Protein AF-A0A257MT26-F1 (afdb_monomer)

Mean predicted aligned error: 3.99 Å

Sequence (167 aa):
QTDGELLVVIFDDPAQTTDNTIILNFGAQNTTGDDFNISPAKPIDLNDPNLALEFSLASSYSYQEGGMQQFSIVDVNGQRMTSWAGGDDDGTGPSSNGELFTVGGLDDSTDNPADPNGQGDKRYDDELYTLLPFVSNGDTNIVVQTLNPSNDDNLLFAGLFLRSVLV

Structure (mmCIF, N/CA/C/O backbone):
data_AF-A0A257MT26-F1
#
_entry.id   AF-A0A257MT26-F1
#
loop_
_atom_site.group_PDB
_atom_site.id
_atom_site.type_symbol
_atom_site.label_atom_id
_atom_site.label_alt_id
_atom_site.label_comp_id
_atom_site.label_asym_id
_atom_site.label_entity_id
_atom_site.label_seq_id
_atom_site.pdbx_PDB_ins_code
_atom_site.Cartn_x
_atom_site.Cartn_y
_atom_site.Cartn_z
_atom_site.occupancy
_atom_site.B_iso_or_equiv
_atom_site.auth_seq_id
_atom_site.auth_comp_id
_atom_site.auth_asym_id
_atom_site.auth_atom_id
_atom_site.pdbx_PDB_model_num
ATOM 1 N N . GLN A 1 1 ? 26.808 -1.520 -4.300 1.00 59.91 1 GLN A N 1
ATOM 2 C CA . GLN A 1 1 ? 26.063 -0.274 -4.547 1.00 59.91 1 GLN A CA 1
ATOM 3 C C . GLN A 1 1 ? 24.729 -0.461 -3.853 1.00 59.91 1 GLN A C 1
ATOM 5 O O . GLN A 1 1 ? 24.266 -1.594 -3.839 1.00 59.91 1 GLN A O 1
ATOM 10 N N . THR A 1 2 ? 24.223 0.563 -3.178 1.00 68.56 2 THR A N 1
ATOM 11 C CA . THR A 1 2 ? 22.903 0.539 -2.534 1.00 68.56 2 THR A CA 1
ATOM 12 C C . THR A 1 2 ? 21.939 1.244 -3.481 1.00 68.56 2 THR A C 1
ATOM 14 O O . THR A 1 2 ? 22.332 2.277 -4.023 1.00 68.56 2 THR A O 1
ATOM 17 N N . ASP A 1 3 ? 20.747 0.687 -3.695 1.00 74.12 3 ASP A N 1
ATOM 18 C CA . ASP A 1 3 ? 19.755 1.245 -4.628 1.00 74.12 3 ASP A CA 1
ATOM 19 C C . ASP A 1 3 ? 18.957 2.406 -4.009 1.00 74.12 3 ASP A C 1
ATOM 21 O O . ASP A 1 3 ? 18.553 3.309 -4.727 1.00 74.12 3 ASP A O 1
ATOM 25 N N . GLY A 1 4 ? 18.804 2.420 -2.678 1.00 81.12 4 GLY A N 1
ATOM 26 C CA . GLY A 1 4 ? 18.122 3.471 -1.918 1.00 81.12 4 GLY A CA 1
ATOM 27 C C . GLY A 1 4 ? 18.141 3.206 -0.405 1.00 81.12 4 GLY A C 1
ATOM 28 O O . GLY A 1 4 ? 18.625 2.164 0.046 1.00 81.12 4 GLY A O 1
ATOM 29 N N . GLU A 1 5 ? 17.632 4.154 0.384 1.00 87.19 5 GLU A N 1
ATOM 30 C CA . GLU A 1 5 ? 17.414 4.011 1.831 1.00 87.19 5 GLU A CA 1
ATOM 31 C C . GLU A 1 5 ? 15.987 4.446 2.180 1.00 87.19 5 GLU A C 1
ATOM 33 O O . GLU A 1 5 ? 15.561 5.536 1.810 1.00 87.19 5 GLU A O 1
ATOM 38 N N . LEU A 1 6 ? 15.277 3.601 2.931 1.00 90.12 6 LEU A N 1
ATOM 39 C CA . LEU A 1 6 ? 13.960 3.897 3.488 1.00 90.12 6 LEU A CA 1
ATOM 40 C C . LEU A 1 6 ? 14.094 4.294 4.962 1.00 90.12 6 LEU A C 1
ATOM 42 O O . LEU A 1 6 ? 14.597 3.511 5.771 1.00 90.12 6 LEU A O 1
ATOM 46 N N . LEU A 1 7 ? 13.573 5.468 5.327 1.00 93.06 7 LEU A N 1
ATOM 47 C CA . LEU A 1 7 ? 13.431 5.902 6.716 1.00 93.06 7 LEU A CA 1
ATOM 48 C C . LEU A 1 7 ? 11.953 5.930 7.115 1.00 93.06 7 LEU A C 1
ATOM 50 O O . LEU A 1 7 ? 11.206 6.799 6.680 1.00 93.06 7 LEU A O 1
ATOM 54 N N . VAL A 1 8 ? 11.558 5.032 8.017 1.00 94.31 8 VAL A N 1
ATOM 55 C CA . VAL A 1 8 ? 10.223 5.055 8.630 1.00 94.31 8 VAL A CA 1
ATOM 56 C C . VAL A 1 8 ? 10.300 5.731 9.994 1.00 94.31 8 VAL A C 1
ATOM 58 O O . VAL A 1 8 ? 11.082 5.320 10.855 1.00 94.31 8 VAL A O 1
ATOM 61 N N . VAL A 1 9 ? 9.474 6.756 10.212 1.00 93.62 9 VAL A N 1
ATOM 62 C CA . VAL A 1 9 ? 9.414 7.500 11.478 1.00 93.62 9 VAL A CA 1
ATOM 63 C C . VAL A 1 9 ? 8.024 7.373 12.082 1.00 93.62 9 VAL A C 1
ATOM 65 O O . VAL A 1 9 ? 7.033 7.753 11.471 1.00 93.62 9 VAL A O 1
ATOM 68 N N . ILE A 1 10 ? 7.963 6.872 13.314 1.00 93.06 10 ILE A N 1
ATOM 69 C CA . ILE A 1 10 ? 6.735 6.827 14.107 1.00 93.06 10 ILE A CA 1
ATOM 70 C C . ILE A 1 10 ? 6.794 7.973 15.113 1.00 93.06 10 ILE A C 1
ATOM 72 O O . ILE A 1 10 ? 7.656 7.981 15.996 1.00 93.06 10 ILE A O 1
ATOM 76 N N . PHE A 1 11 ? 5.896 8.943 14.968 1.00 90.00 11 PHE A N 1
ATOM 77 C CA . PHE A 1 11 ? 5.785 10.060 15.900 1.00 90.00 11 PHE A CA 1
ATOM 78 C C . PHE A 1 11 ? 4.855 9.711 17.062 1.00 90.00 11 PHE A C 1
ATOM 80 O O . PHE A 1 11 ? 3.811 9.093 16.872 1.00 90.00 11 PHE A O 1
ATOM 87 N N . ASP A 1 12 ? 5.235 10.144 18.263 1.00 90.56 12 ASP A N 1
ATOM 88 C CA . ASP A 1 12 ? 4.337 10.164 19.414 1.00 90.56 12 ASP A CA 1
ATOM 89 C C . ASP A 1 12 ? 3.391 11.364 19.280 1.00 90.56 12 ASP A C 1
ATOM 91 O O . ASP A 1 12 ? 3.847 12.512 19.253 1.00 90.56 12 ASP A O 1
ATOM 95 N N . ASP A 1 13 ? 2.087 11.104 19.170 1.00 89.94 13 ASP A N 1
ATOM 96 C CA . ASP A 1 13 ? 1.055 12.138 19.223 1.00 89.94 13 ASP A CA 1
ATOM 97 C C . ASP A 1 13 ? 0.429 12.166 20.629 1.00 89.94 13 ASP A C 1
ATOM 99 O O . ASP A 1 13 ? -0.432 11.339 20.945 1.00 89.94 13 ASP A O 1
ATOM 103 N N . PRO A 1 14 ? 0.798 13.135 21.489 1.00 92.44 14 PRO A N 1
ATOM 104 C CA . PRO A 1 14 ? 0.255 13.223 22.842 1.00 92.44 14 PRO A CA 1
ATOM 105 C C . PRO A 1 14 ? -1.245 13.558 22.872 1.00 92.44 14 PRO A C 1
ATOM 107 O O . PRO A 1 14 ? -1.860 13.480 23.938 1.00 92.44 14 PRO A O 1
ATOM 110 N N . ALA A 1 15 ? -1.837 13.968 21.744 1.00 92.31 15 ALA A N 1
ATOM 111 C CA . ALA A 1 15 ? -3.268 14.210 21.604 1.00 92.31 15 ALA A CA 1
ATOM 112 C C . ALA A 1 15 ? -4.045 12.981 21.099 1.00 92.31 15 ALA A C 1
ATOM 114 O O . ALA A 1 15 ? -5.270 13.062 20.970 1.00 92.31 15 ALA A O 1
ATOM 115 N N . GLN A 1 16 ? -3.379 11.851 20.841 1.00 89.62 16 GLN A N 1
ATOM 116 C CA . GLN A 1 16 ? -4.029 10.612 20.426 1.00 89.62 16 GLN A CA 1
ATOM 117 C C . GLN A 1 16 ? -5.076 10.171 21.464 1.00 89.62 16 GLN A C 1
ATOM 119 O O . GLN A 1 16 ? -4.801 10.063 22.659 1.00 89.62 16 GLN A O 1
ATOM 124 N N . THR A 1 17 ? -6.300 9.902 21.003 1.00 89.19 17 THR A N 1
ATOM 125 C CA . THR A 1 17 ? -7.432 9.492 21.862 1.00 89.19 17 THR A CA 1
ATOM 126 C C . THR A 1 17 ? -7.952 8.084 21.570 1.00 89.19 17 THR A C 1
ATOM 128 O O . THR A 1 17 ? -8.803 7.583 22.304 1.00 89.19 17 THR A O 1
ATOM 131 N N . THR A 1 18 ? -7.431 7.440 20.526 1.00 89.06 18 THR A N 1
ATOM 132 C CA . THR A 1 18 ? -7.780 6.085 20.085 1.00 89.06 18 THR A CA 1
ATOM 133 C C . THR A 1 18 ? -6.536 5.212 20.035 1.00 89.06 18 THR A C 1
ATOM 135 O O . THR A 1 18 ? -5.427 5.716 19.868 1.00 89.06 18 THR A O 1
ATOM 138 N N . ASP A 1 19 ? -6.708 3.898 20.153 1.00 88.31 19 ASP A N 1
ATOM 139 C CA . ASP A 1 19 ? -5.601 2.973 19.931 1.00 88.31 19 ASP A CA 1
ATOM 140 C C . ASP A 1 19 ? -5.303 2.872 18.429 1.00 88.31 19 ASP A C 1
ATOM 142 O O . ASP A 1 19 ? -6.212 2.677 17.616 1.00 88.31 19 ASP A O 1
ATOM 146 N N . ASN A 1 20 ? -4.022 2.996 18.085 1.00 92.62 20 ASN A N 1
ATOM 147 C CA . ASN A 1 20 ? -3.510 2.888 16.724 1.00 92.62 20 ASN A CA 1
ATOM 148 C C . ASN A 1 20 ? -2.463 1.771 16.676 1.00 92.62 20 ASN A C 1
ATOM 150 O O . ASN A 1 20 ? -1.682 1.613 17.617 1.00 92.62 20 ASN A O 1
ATOM 154 N N . THR A 1 21 ? -2.422 1.027 15.578 1.00 94.62 21 THR A N 1
ATOM 155 C CA . THR A 1 21 ? -1.439 -0.032 15.332 1.00 94.62 21 THR A CA 1
ATOM 156 C C . THR A 1 21 ? -0.581 0.341 14.134 1.00 94.62 21 THR A C 1
ATOM 158 O O . THR A 1 21 ? -1.100 0.789 13.114 1.00 94.62 21 THR A O 1
ATOM 161 N N . ILE A 1 22 ? 0.729 0.123 14.251 1.00 95.31 22 ILE A N 1
ATOM 162 C CA . ILE A 1 22 ? 1.675 0.270 13.145 1.00 95.31 22 ILE A CA 1
ATOM 163 C C . ILE A 1 22 ? 2.356 -1.073 12.914 1.00 95.31 22 ILE A C 1
ATOM 165 O O . ILE A 1 22 ? 2.884 -1.669 13.855 1.00 95.31 22 ILE A O 1
ATOM 169 N N . ILE A 1 23 ? 2.341 -1.546 11.671 1.00 95.06 23 ILE A N 1
ATOM 170 C CA . ILE A 1 23 ? 2.991 -2.795 11.261 1.00 95.06 23 ILE A CA 1
ATOM 171 C C . ILE A 1 23 ? 4.046 -2.450 10.219 1.00 95.06 23 ILE A C 1
ATOM 173 O O . ILE A 1 23 ? 3.752 -1.754 9.253 1.00 95.06 23 ILE A O 1
ATOM 177 N N . LEU A 1 24 ? 5.266 -2.944 10.424 1.00 95.31 24 LEU A N 1
ATOM 178 C CA . LEU A 1 24 ? 6.395 -2.744 9.521 1.00 95.31 24 LEU A CA 1
ATOM 179 C C . LEU A 1 24 ? 6.879 -4.109 9.038 1.00 95.31 24 LEU A C 1
ATOM 181 O O . LEU A 1 24 ? 7.503 -4.852 9.799 1.00 95.31 24 LEU A O 1
ATOM 185 N N . ASN A 1 25 ? 6.596 -4.430 7.780 1.00 92.69 25 ASN A N 1
ATOM 186 C CA . ASN A 1 25 ? 7.076 -5.637 7.122 1.00 92.69 25 ASN A CA 1
ATOM 187 C C . ASN A 1 25 ? 8.207 -5.260 6.168 1.00 92.69 25 ASN A C 1
ATOM 189 O O . ASN A 1 25 ? 8.054 -4.363 5.347 1.00 92.69 25 ASN A O 1
ATOM 193 N N . PHE A 1 26 ? 9.344 -5.940 6.270 1.00 90.62 26 PHE A N 1
ATOM 194 C CA . PHE A 1 26 ? 10.510 -5.692 5.426 1.00 90.62 26 PHE A CA 1
ATOM 195 C C . PHE A 1 26 ? 11.107 -7.012 4.945 1.00 90.62 26 PHE A C 1
ATOM 197 O O . PHE A 1 26 ? 11.098 -8.016 5.663 1.00 90.62 26 PHE A O 1
ATOM 204 N N . GLY A 1 27 ? 11.654 -6.995 3.737 1.00 85.25 27 GLY A N 1
ATOM 205 C CA . GLY A 1 27 ? 12.158 -8.178 3.050 1.00 85.25 27 GLY A CA 1
ATOM 206 C C . GLY A 1 27 ? 11.734 -8.164 1.588 1.00 85.25 27 GLY A C 1
ATOM 207 O O . GLY A 1 27 ? 10.758 -7.516 1.236 1.00 85.25 27 GLY A O 1
ATOM 208 N N . ALA A 1 28 ? 12.487 -8.861 0.741 1.00 80.88 28 ALA A N 1
ATOM 209 C CA . ALA A 1 28 ? 12.175 -8.937 -0.680 1.00 80.88 28 ALA A CA 1
ATOM 210 C C . ALA A 1 28 ? 10.976 -9.858 -0.921 1.00 80.88 28 ALA A C 1
ATOM 212 O O . ALA A 1 28 ? 10.950 -10.983 -0.408 1.00 80.88 28 ALA A O 1
ATOM 213 N N . GLN A 1 29 ? 10.038 -9.388 -1.735 1.00 84.19 29 GLN A N 1
ATOM 214 C CA . GLN A 1 29 ? 8.942 -10.192 -2.249 1.00 84.19 29 GLN A CA 1
ATOM 215 C C . GLN A 1 29 ? 9.470 -11.367 -3.088 1.00 84.19 29 GLN A C 1
ATOM 217 O O . GLN A 1 29 ? 10.451 -11.259 -3.831 1.00 84.19 29 GLN A O 1
ATOM 222 N N . ASN A 1 30 ? 8.791 -12.503 -3.024 1.00 89.12 30 ASN A N 1
ATOM 223 C CA . ASN A 1 30 ? 8.920 -13.565 -4.003 1.00 89.12 30 ASN A CA 1
ATOM 224 C C . ASN A 1 30 ? 8.275 -13.131 -5.329 1.00 89.12 30 ASN A C 1
ATOM 226 O O . ASN A 1 30 ? 7.115 -12.731 -5.363 1.00 89.12 30 ASN A O 1
ATOM 230 N N . THR A 1 31 ? 8.980 -13.265 -6.456 1.00 86.56 31 THR A N 1
ATOM 231 C CA . THR A 1 31 ? 8.445 -12.808 -7.751 1.00 86.56 31 THR A CA 1
ATOM 232 C C . THR A 1 31 ? 7.176 -13.552 -8.172 1.00 86.56 31 THR A C 1
ATOM 234 O O . THR A 1 31 ? 6.331 -12.999 -8.872 1.00 86.56 31 THR A O 1
ATOM 237 N N . THR A 1 32 ? 6.986 -14.789 -7.697 1.00 91.38 32 THR A N 1
ATOM 238 C CA . THR A 1 32 ? 5.743 -15.551 -7.914 1.00 91.38 32 THR A CA 1
ATOM 239 C C . THR A 1 32 ? 4.580 -15.104 -7.027 1.00 91.38 32 THR A C 1
ATOM 241 O O . THR A 1 32 ? 3.504 -15.693 -7.113 1.00 91.38 32 THR A O 1
ATOM 244 N N . GLY A 1 33 ? 4.804 -14.098 -6.187 1.00 89.88 33 GLY A N 1
ATOM 245 C CA . GLY A 1 33 ? 3.851 -13.522 -5.259 1.00 89.88 33 GLY A CA 1
ATOM 246 C C . GLY A 1 33 ? 4.022 -13.979 -3.817 1.00 89.88 33 GLY A C 1
ATOM 247 O O . GLY A 1 33 ? 4.598 -15.039 -3.550 1.00 89.88 33 GLY A O 1
ATOM 248 N N . ASP A 1 34 ? 3.488 -13.161 -2.914 1.00 92.62 34 ASP A N 1
ATOM 249 C CA . ASP A 1 34 ? 3.411 -13.404 -1.477 1.00 92.62 34 ASP A CA 1
ATOM 250 C C . ASP A 1 34 ? 2.035 -13.016 -0.944 1.00 92.62 34 ASP A C 1
ATOM 252 O O . ASP A 1 34 ? 1.395 -12.082 -1.434 1.00 92.62 34 ASP A O 1
ATOM 256 N N . ASP A 1 35 ? 1.643 -13.693 0.132 1.00 92.19 35 ASP A N 1
ATOM 257 C CA . ASP A 1 35 ? 0.441 -13.379 0.887 1.00 92.19 35 ASP A CA 1
ATOM 258 C C . ASP A 1 35 ? 0.837 -12.895 2.277 1.00 92.19 35 ASP A C 1
ATOM 260 O O . ASP A 1 35 ? 1.634 -13.536 2.973 1.00 92.19 35 ASP A O 1
ATOM 264 N N . PHE A 1 36 ? 0.200 -11.829 2.746 1.00 91.31 36 PHE A N 1
ATOM 265 C CA . PHE A 1 36 ? 0.184 -11.521 4.169 1.00 91.31 36 PHE A CA 1
ATOM 266 C C . PHE A 1 36 ? -1.229 -11.199 4.644 1.00 91.31 36 PHE A C 1
ATOM 268 O O . PHE A 1 36 ? -2.097 -10.753 3.895 1.00 91.31 36 PHE A O 1
ATOM 275 N N . ASN A 1 37 ? -1.470 -11.494 5.918 1.00 94.06 37 ASN A N 1
ATOM 276 C CA . ASN A 1 37 ? -2.778 -11.368 6.541 1.00 94.06 37 ASN A CA 1
ATOM 277 C C . ASN A 1 37 ? -2.710 -10.336 7.660 1.00 94.06 37 ASN A C 1
ATOM 279 O O . ASN A 1 37 ? -1.795 -10.370 8.485 1.00 94.06 37 ASN A O 1
ATOM 283 N N . ILE A 1 38 ? -3.709 -9.465 7.715 1.00 95.06 38 ILE A N 1
ATOM 284 C CA . ILE A 1 38 ? -3.958 -8.569 8.841 1.00 95.06 38 ILE A CA 1
ATOM 285 C C . ILE A 1 38 ? -5.183 -9.126 9.553 1.00 95.06 38 ILE A C 1
ATOM 287 O O . ILE A 1 38 ? -6.239 -9.290 8.944 1.00 95.06 38 ILE A O 1
ATOM 291 N N . SER A 1 39 ? -5.055 -9.433 10.838 1.00 95.06 39 SER A N 1
ATOM 292 C CA . SER A 1 39 ? -6.116 -10.078 11.614 1.00 95.06 39 SER A CA 1
ATOM 293 C C . SER A 1 39 ? -6.521 -9.191 12.791 1.00 95.06 39 SER A C 1
ATOM 295 O O . SER A 1 39 ? -5.987 -9.360 13.883 1.00 95.06 39 SER A O 1
ATOM 297 N N . PRO A 1 40 ? -7.444 -8.234 12.582 1.00 93.75 40 PRO A N 1
ATOM 298 C CA . PRO A 1 40 ? -7.929 -7.358 13.639 1.00 93.75 40 PRO A CA 1
ATOM 299 C C . PRO A 1 40 ? -8.418 -8.125 14.876 1.00 93.75 40 PRO A C 1
ATOM 301 O O . PRO A 1 40 ? -9.200 -9.073 14.777 1.00 93.75 40 PRO A O 1
ATOM 304 N N . ALA A 1 41 ? -8.038 -7.665 16.068 1.00 93.94 41 ALA A N 1
ATOM 305 C CA . ALA A 1 41 ? -8.474 -8.224 17.350 1.00 93.94 41 ALA A CA 1
ATOM 306 C C . ALA A 1 41 ? -9.989 -8.070 17.592 1.00 93.94 41 ALA A C 1
ATOM 308 O O . ALA A 1 41 ? -10.569 -8.746 18.447 1.00 93.94 41 ALA A O 1
ATOM 309 N N . LYS A 1 42 ? -10.637 -7.162 16.854 1.00 93.56 42 LYS A N 1
ATOM 310 C CA . LYS A 1 42 ? -12.089 -6.973 16.793 1.00 93.56 42 LYS A CA 1
ATOM 311 C C . LYS A 1 42 ? -12.512 -6.844 15.328 1.00 93.56 42 LYS A C 1
ATOM 313 O O . LYS A 1 42 ? -11.728 -6.316 14.546 1.00 93.56 42 LYS A O 1
ATOM 318 N N . PRO A 1 43 ? -13.736 -7.262 14.963 1.00 96.62 43 PRO A N 1
ATOM 319 C CA . PRO A 1 43 ? -14.233 -7.078 13.604 1.00 96.62 43 PRO A CA 1
ATOM 320 C C . PRO A 1 43 ? -14.200 -5.607 13.165 1.00 96.62 43 PRO A C 1
ATOM 322 O O . PRO A 1 43 ? -14.461 -4.726 13.987 1.00 96.62 43 PRO A O 1
ATOM 325 N N . ILE A 1 44 ? -13.921 -5.354 11.883 1.00 97.31 44 ILE A N 1
ATOM 326 C CA . ILE A 1 44 ? -13.905 -4.003 11.301 1.00 97.31 44 ILE A CA 1
ATOM 327 C C . ILE A 1 44 ? -15.280 -3.331 11.455 1.00 97.31 44 ILE A C 1
ATOM 329 O O . ILE A 1 44 ? -16.308 -3.937 11.144 1.00 97.31 44 ILE A O 1
ATOM 333 N N . ASP A 1 45 ? -15.291 -2.070 11.900 1.00 96.44 45 ASP A N 1
ATOM 334 C CA . ASP A 1 45 ? -16.478 -1.208 11.960 1.00 96.44 45 ASP A CA 1
ATOM 335 C C . ASP A 1 45 ? -16.278 0.032 11.078 1.00 96.44 45 ASP A C 1
ATOM 337 O O . ASP A 1 45 ? -15.713 1.037 11.500 1.00 96.44 45 ASP A O 1
ATOM 341 N N . LEU A 1 46 ? -16.774 -0.034 9.843 1.00 96.88 46 LEU A N 1
ATOM 342 C CA . LEU A 1 46 ? -16.777 1.065 8.873 1.00 96.88 46 LEU A CA 1
ATOM 343 C C . LEU A 1 46 ? -17.653 2.254 9.307 1.00 96.88 46 LEU A C 1
ATOM 345 O O . LEU A 1 46 ? -17.652 3.280 8.631 1.00 96.88 46 LEU A O 1
ATOM 349 N N . ASN A 1 47 ? -18.434 2.130 10.389 1.00 96.94 47 ASN A N 1
ATOM 350 C CA . ASN A 1 47 ? -19.190 3.252 10.946 1.00 96.94 47 ASN A CA 1
ATOM 351 C C . ASN A 1 47 ? -18.397 4.037 11.998 1.00 96.94 47 ASN A C 1
ATOM 353 O O . ASN A 1 47 ? -18.883 5.088 12.424 1.00 96.94 47 ASN A O 1
ATOM 357 N N . ASP A 1 48 ? -17.220 3.563 12.431 1.00 95.44 48 ASP A N 1
ATOM 358 C CA . ASP A 1 48 ? -16.337 4.360 13.282 1.00 95.44 48 ASP A CA 1
ATOM 359 C C . ASP A 1 48 ? -15.763 5.520 12.450 1.00 95.44 48 ASP A C 1
ATOM 361 O O . ASP A 1 48 ? -14.981 5.282 11.525 1.00 95.44 48 ASP A O 1
ATOM 365 N N . PRO A 1 49 ? -16.104 6.786 12.762 1.00 93.88 49 PRO A N 1
ATOM 366 C CA . PRO A 1 49 ? -15.597 7.937 12.017 1.00 93.88 49 PRO A CA 1
ATOM 367 C C . PRO A 1 49 ? -14.076 8.119 12.134 1.00 93.88 49 PRO A C 1
ATOM 369 O O . PRO A 1 49 ? -13.515 8.933 11.404 1.00 93.88 49 PRO A O 1
ATOM 372 N N . ASN A 1 50 ? -13.413 7.409 13.050 1.00 93.62 50 ASN A N 1
ATOM 373 C CA . ASN A 1 50 ? -11.965 7.451 13.222 1.00 93.62 50 ASN A CA 1
ATOM 374 C C . ASN A 1 50 ? -11.239 6.321 12.485 1.00 93.62 50 ASN A C 1
ATOM 376 O O . ASN A 1 50 ? -10.012 6.337 12.459 1.00 93.62 50 ASN A O 1
ATOM 380 N N . LEU A 1 51 ? -11.938 5.350 11.891 1.00 96.00 51 LEU A N 1
ATOM 381 C CA . LEU A 1 51 ? -11.282 4.228 11.224 1.00 96.00 51 LEU A CA 1
ATOM 382 C C . LEU A 1 51 ? -10.338 4.717 10.112 1.00 96.00 51 LEU A C 1
ATOM 384 O O . LEU A 1 51 ? -10.725 5.510 9.254 1.00 96.00 51 LEU A O 1
ATOM 388 N N . ALA A 1 52 ? -9.103 4.217 10.113 1.00 95.94 52 ALA A N 1
ATOM 389 C CA . ALA A 1 52 ? -8.189 4.320 8.979 1.00 95.94 52 ALA A CA 1
ATOM 390 C C . ALA A 1 52 ? -7.441 3.001 8.805 1.00 95.94 52 ALA A C 1
ATOM 392 O O . ALA A 1 52 ? -7.050 2.381 9.795 1.00 95.94 52 ALA A O 1
ATOM 393 N N . LEU A 1 53 ? -7.265 2.588 7.552 1.00 97.50 53 LEU A N 1
ATOM 394 C CA . LEU A 1 53 ? -6.503 1.409 7.153 1.00 97.50 53 LEU A CA 1
ATOM 395 C C . LEU A 1 53 ? -5.555 1.841 6.033 1.00 97.50 53 LEU A C 1
ATOM 397 O O . LEU A 1 53 ? -5.866 1.665 4.858 1.00 97.50 53 LEU A O 1
ATOM 401 N N . GLU A 1 54 ? -4.464 2.500 6.394 1.00 97.44 54 GLU A N 1
ATOM 402 C CA . GLU A 1 54 ? -3.483 3.018 5.440 1.00 97.44 54 GLU A CA 1
ATOM 403 C C . GLU A 1 54 ? -2.412 1.960 5.180 1.00 97.44 54 GLU A C 1
ATOM 405 O O . GLU A 1 54 ? -1.985 1.248 6.100 1.00 97.44 54 GLU A O 1
ATOM 410 N N . PHE A 1 55 ? -2.004 1.841 3.922 1.00 97.62 55 PHE A N 1
ATOM 411 C CA . PHE A 1 55 ? -1.075 0.829 3.448 1.00 97.62 55 PHE A CA 1
ATOM 412 C C . PHE A 1 55 ? -0.029 1.476 2.547 1.00 97.62 55 PHE A C 1
ATOM 414 O O . PHE A 1 55 ? -0.376 2.036 1.523 1.00 97.62 55 PHE A O 1
ATOM 421 N N . SER A 1 56 ? 1.235 1.404 2.940 1.00 97.19 56 SER A N 1
ATOM 422 C CA . SER A 1 56 ? 2.381 1.952 2.215 1.00 97.19 56 SER A CA 1
ATOM 423 C C . SER A 1 56 ? 3.207 0.805 1.651 1.00 97.19 56 SER A C 1
ATOM 425 O O . SER A 1 56 ? 3.430 -0.196 2.341 1.00 97.19 56 SER A O 1
ATOM 427 N N . LEU A 1 57 ? 3.681 0.952 0.420 1.00 95.81 57 LEU A N 1
ATOM 428 C CA . LEU A 1 57 ? 4.664 0.070 -0.192 1.00 95.81 57 LEU A CA 1
ATOM 429 C C . LEU A 1 57 ? 5.965 0.820 -0.444 1.00 95.81 57 LEU A C 1
ATOM 431 O O . LEU A 1 57 ? 5.973 2.018 -0.687 1.00 95.81 57 LEU A O 1
ATOM 435 N N . ALA A 1 58 ? 7.077 0.093 -0.411 1.00 94.50 58 ALA A N 1
ATOM 436 C CA . ALA A 1 58 ? 8.292 0.554 -1.064 1.00 94.50 58 ALA A CA 1
ATOM 437 C C . ALA A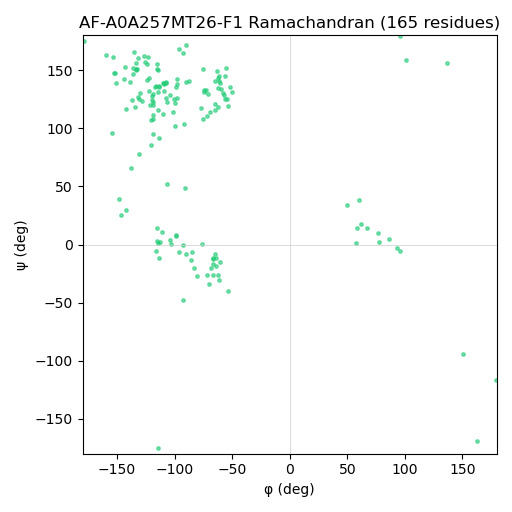 1 58 ? 8.767 -0.492 -2.054 1.00 94.50 58 ALA A C 1
ATOM 439 O O . ALA A 1 58 ? 8.742 -1.699 -1.761 1.00 94.50 58 ALA A O 1
ATOM 440 N N . SER A 1 59 ? 9.266 -0.019 -3.187 1.00 93.06 59 SER A N 1
ATOM 441 C CA . SER A 1 59 ? 9.787 -0.873 -4.237 1.00 93.06 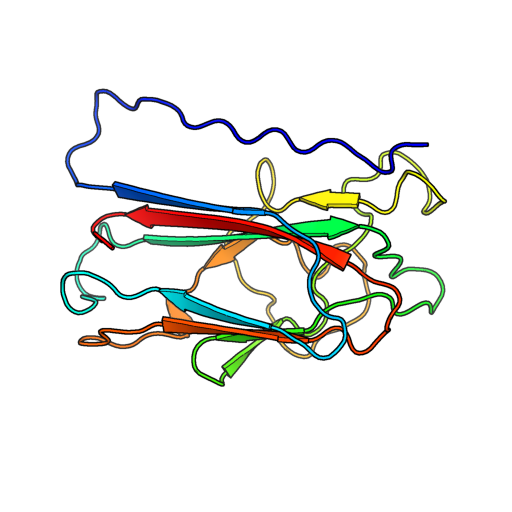59 SER A CA 1
ATOM 442 C C . SER A 1 59 ? 11.130 -0.384 -4.759 1.00 93.06 59 SER A C 1
ATOM 444 O O . SER A 1 59 ? 11.513 0.778 -4.623 1.00 93.06 59 SER A O 1
ATOM 446 N N . SER A 1 60 ? 11.885 -1.315 -5.329 1.00 91.06 60 SER A N 1
ATOM 447 C CA . SER A 1 60 ? 13.115 -1.030 -6.053 1.00 91.06 60 SER A CA 1
ATOM 448 C C . SER A 1 60 ? 13.115 -1.764 -7.389 1.00 91.06 60 SER A C 1
ATOM 450 O O . SER A 1 60 ? 12.440 -2.777 -7.528 1.00 91.06 60 SER A O 1
ATOM 452 N N . TYR A 1 61 ? 13.949 -1.330 -8.337 1.00 89.62 61 TYR A N 1
ATOM 453 C CA . TYR A 1 61 ? 13.948 -1.861 -9.710 1.00 89.62 61 TYR A CA 1
ATOM 454 C C . TYR A 1 61 ? 12.597 -1.648 -10.410 1.00 89.62 61 TYR A C 1
ATOM 456 O O . TYR A 1 61 ? 12.153 -2.511 -11.142 1.00 89.62 61 TYR A O 1
ATOM 464 N N . SER A 1 62 ? 11.927 -0.516 -10.199 1.00 90.06 62 SER A N 1
ATOM 465 C CA . SER A 1 62 ? 10.563 -0.296 -10.707 1.00 90.06 62 SER A CA 1
ATOM 466 C C . SER A 1 62 ? 10.528 0.676 -11.893 1.00 90.06 62 SER A C 1
ATOM 468 O O . SER A 1 62 ? 9.824 1.681 -11.895 1.00 90.06 62 SER A O 1
ATOM 470 N N . TYR A 1 63 ? 11.336 0.423 -12.926 1.00 91.94 63 TYR A N 1
ATOM 471 C CA . TYR A 1 63 ? 11.366 1.269 -14.120 1.00 91.94 63 TYR A CA 1
ATOM 472 C C . TYR A 1 63 ? 10.110 1.113 -14.995 1.00 91.94 63 TYR A C 1
ATOM 474 O O . TYR A 1 63 ? 9.925 0.101 -15.684 1.00 91.94 63 TYR A O 1
ATOM 482 N N . GLN A 1 64 ? 9.289 2.163 -15.034 1.00 91.00 64 GLN A N 1
ATOM 483 C CA . GLN A 1 64 ? 8.005 2.175 -15.750 1.00 91.00 64 GLN A CA 1
ATOM 484 C C . GLN A 1 64 ? 7.945 3.155 -16.937 1.00 91.00 64 GLN A C 1
ATOM 486 O O . GLN A 1 64 ? 6.926 3.246 -17.622 1.00 91.00 64 GLN A O 1
ATOM 491 N N . GLU A 1 65 ? 9.029 3.875 -17.249 1.00 85.00 65 GLU A N 1
ATOM 492 C CA . GLU A 1 65 ? 9.062 4.746 -18.432 1.00 85.00 65 GLU A CA 1
ATOM 493 C C . GLU A 1 65 ? 9.569 4.029 -19.700 1.00 85.00 65 GLU A C 1
ATOM 495 O O . GLU A 1 65 ? 10.070 2.904 -19.695 1.00 85.00 65 GLU A O 1
ATOM 500 N N . GLY A 1 66 ? 9.457 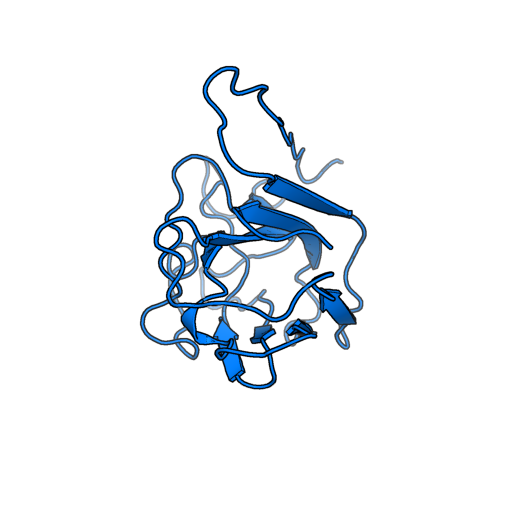4.704 -20.851 1.00 78.69 66 GLY A N 1
ATOM 501 C CA . GLY A 1 66 ? 10.113 4.269 -22.091 1.00 78.69 66 GLY A CA 1
ATOM 502 C C . GLY A 1 66 ? 9.585 2.959 -22.691 1.00 78.69 66 GLY A C 1
ATOM 503 O O . GLY A 1 66 ? 10.222 2.404 -23.587 1.00 78.69 66 GLY A O 1
ATOM 504 N N . GLY A 1 67 ? 8.425 2.475 -22.233 1.00 76.38 67 GLY A N 1
ATOM 505 C CA . GLY A 1 67 ? 7.835 1.198 -22.646 1.00 76.38 67 GLY A CA 1
ATOM 506 C C . GLY A 1 67 ? 8.327 -0.012 -21.846 1.00 76.38 67 GLY A C 1
ATOM 507 O O . GLY A 1 67 ? 7.946 -1.137 -22.178 1.00 76.38 67 GLY A O 1
ATOM 508 N N . MET A 1 68 ? 9.151 0.209 -20.817 1.00 82.50 68 MET A N 1
ATOM 509 C CA . MET A 1 68 ? 9.481 -0.800 -19.812 1.00 82.50 68 MET A CA 1
ATOM 510 C C . MET A 1 68 ? 8.304 -0.967 -18.851 1.00 82.50 68 MET A C 1
ATOM 512 O O . MET A 1 68 ? 7.494 -0.060 -18.681 1.00 82.50 68 MET A O 1
ATOM 516 N N . GLN A 1 69 ? 8.163 -2.168 -18.299 1.00 87.69 69 GLN A N 1
ATOM 517 C CA . GLN A 1 69 ? 7.032 -2.529 -17.447 1.00 87.69 69 GLN A CA 1
ATOM 518 C C . GLN A 1 69 ? 7.556 -3.334 -16.257 1.00 87.69 69 GLN A C 1
ATOM 520 O O . GLN A 1 69 ? 7.310 -4.537 -16.161 1.00 87.69 69 GLN A O 1
ATOM 525 N N . GLN A 1 70 ? 8.341 -2.681 -15.401 1.00 93.00 70 GLN A N 1
ATOM 526 C CA . GLN A 1 70 ? 8.745 -3.220 -14.104 1.00 93.00 70 GLN A CA 1
ATOM 527 C C . GLN A 1 70 ? 7.735 -2.747 -13.059 1.00 93.00 70 GLN A C 1
ATOM 529 O O . GLN A 1 70 ? 7.694 -1.571 -12.712 1.00 93.00 70 GLN A O 1
ATOM 534 N N . PHE A 1 71 ? 6.853 -3.651 -12.646 1.00 94.00 71 PHE A N 1
ATOM 535 C CA . PHE A 1 71 ? 5.745 -3.339 -11.752 1.00 94.00 71 PHE A CA 1
ATOM 536 C C . PHE A 1 71 ? 5.320 -4.571 -10.964 1.00 94.00 71 PHE A C 1
ATOM 538 O O . PHE A 1 71 ? 5.525 -5.719 -11.396 1.00 94.00 71 PHE A O 1
ATOM 545 N N . SER A 1 72 ? 4.616 -4.304 -9.873 1.00 95.25 72 SER A N 1
ATOM 546 C CA . SER A 1 72 ? 3.916 -5.301 -9.085 1.00 95.25 72 SER A CA 1
ATOM 547 C C . SER A 1 72 ?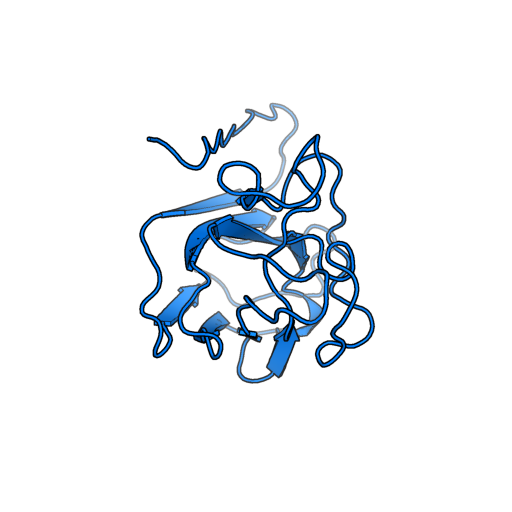 2.406 -5.085 -9.123 1.00 95.25 72 SER A C 1
ATOM 549 O O . SER A 1 72 ? 1.881 -4.008 -9.401 1.00 95.25 72 SER A O 1
ATOM 551 N N . ILE A 1 73 ? 1.685 -6.170 -8.885 1.00 96.38 73 ILE A N 1
ATOM 552 C CA . ILE A 1 73 ? 0.237 -6.206 -8.741 1.00 96.38 73 ILE A CA 1
ATOM 553 C C . ILE A 1 73 ? -0.071 -6.430 -7.271 1.00 96.38 73 ILE A C 1
ATOM 555 O O . ILE A 1 73 ? 0.561 -7.276 -6.633 1.00 96.38 73 ILE A O 1
ATOM 559 N N . VAL A 1 74 ? -1.081 -5.728 -6.766 1.00 97.56 74 VAL A N 1
ATOM 560 C CA . VAL A 1 74 ? -1.575 -5.900 -5.402 1.00 97.56 74 VAL A CA 1
ATOM 561 C C . VAL A 1 74 ? -3.082 -6.114 -5.420 1.00 97.56 74 VAL A C 1
ATOM 563 O O . VAL A 1 74 ? -3.846 -5.287 -5.929 1.00 97.56 74 VAL A O 1
ATOM 566 N N . ASP A 1 75 ? -3.503 -7.229 -4.831 1.00 98.50 75 ASP A N 1
ATOM 567 C CA . ASP A 1 75 ? -4.899 -7.572 -4.594 1.00 98.50 75 ASP A CA 1
ATOM 568 C C . ASP A 1 75 ? -5.180 -7.577 -3.082 1.00 98.50 75 ASP A C 1
ATOM 570 O O . ASP A 1 75 ? -4.419 -8.136 -2.291 1.00 98.50 75 ASP A O 1
ATOM 574 N N . VAL A 1 76 ? -6.306 -7.000 -2.668 1.00 98.56 76 VAL A N 1
ATOM 575 C CA . VAL A 1 76 ? -6.769 -6.970 -1.274 1.00 98.56 76 VAL A CA 1
ATOM 576 C C . VAL A 1 76 ? -8.119 -7.663 -1.201 1.00 98.56 76 VAL A C 1
ATOM 578 O O . VAL A 1 76 ? -9.041 -7.332 -1.943 1.00 98.56 76 VAL A O 1
ATOM 581 N N . ASN A 1 77 ? -8.237 -8.683 -0.350 1.00 97.81 77 ASN A N 1
ATOM 582 C CA . ASN A 1 77 ? -9.422 -9.541 -0.252 1.00 97.81 77 ASN A CA 1
ATOM 583 C C . ASN A 1 77 ? -9.897 -10.083 -1.621 1.00 97.81 77 ASN A C 1
ATOM 585 O O . ASN A 1 77 ? -11.090 -10.272 -1.863 1.00 97.81 77 ASN A O 1
ATOM 589 N N . GLY A 1 78 ? -8.946 -10.347 -2.527 1.00 97.50 78 GLY A N 1
ATOM 590 C CA . GLY A 1 78 ? -9.204 -10.851 -3.880 1.00 97.50 78 GLY A CA 1
ATOM 591 C C . GLY A 1 78 ? -9.711 -9.799 -4.875 1.00 97.50 78 GLY A C 1
ATOM 592 O O . GLY A 1 78 ? -10.139 -10.162 -5.971 1.00 97.50 78 GLY A O 1
ATOM 593 N N . GLN A 1 79 ? -9.690 -8.517 -4.511 1.00 98.38 79 GLN A N 1
ATOM 594 C CA . GLN A 1 79 ? -10.004 -7.392 -5.389 1.00 98.38 79 GLN A CA 1
ATOM 595 C C . GLN A 1 79 ? -8.733 -6.624 -5.752 1.00 98.38 79 GLN A C 1
ATOM 597 O O . GLN A 1 79 ? -7.889 -6.388 -4.894 1.00 98.38 79 GLN A O 1
ATOM 602 N N . ARG A 1 80 ? -8.625 -6.196 -7.013 1.00 98.31 80 ARG A N 1
ATOM 603 C CA . ARG A 1 80 ? -7.489 -5.408 -7.500 1.00 98.31 80 ARG A CA 1
ATOM 604 C C . ARG A 1 80 ? -7.439 -4.048 -6.818 1.00 98.31 80 ARG A C 1
ATOM 606 O O . ARG A 1 80 ? -8.381 -3.271 -6.964 1.00 98.31 80 ARG A O 1
ATOM 613 N N . MET A 1 81 ? -6.329 -3.769 -6.141 1.00 97.69 81 MET A N 1
ATOM 614 C CA . MET A 1 81 ? -6.004 -2.436 -5.640 1.00 97.69 81 MET A CA 1
ATOM 615 C C . MET A 1 81 ? -5.155 -1.674 -6.654 1.00 97.69 81 MET A C 1
ATOM 617 O O . MET A 1 81 ? -5.505 -0.556 -7.014 1.00 97.69 81 MET A O 1
ATOM 621 N N . THR A 1 82 ? -4.111 -2.314 -7.184 1.00 96.69 82 THR A N 1
ATOM 622 C CA . THR A 1 82 ? -3.268 -1.735 -8.235 1.00 96.69 82 THR A CA 1
ATOM 623 C C . THR A 1 82 ? -2.632 -2.807 -9.116 1.00 96.69 82 THR A C 1
ATOM 625 O O . THR A 1 82 ? -2.350 -3.924 -8.672 1.00 96.69 82 THR A O 1
ATOM 628 N N . SER A 1 83 ? -2.437 -2.471 -10.392 1.00 95.62 83 SER A N 1
ATOM 629 C CA . SER A 1 83 ? -1.729 -3.282 -11.389 1.00 95.62 83 SER A CA 1
ATOM 630 C C . SER A 1 83 ? -0.398 -2.669 -11.811 1.00 95.62 83 SER A C 1
ATOM 632 O O . SER A 1 83 ? 0.143 -3.091 -12.837 1.00 95.62 83 SER A O 1
ATOM 634 N N . TRP A 1 84 ? 0.056 -1.641 -11.096 1.00 94.31 84 TRP A N 1
ATOM 635 C CA . TRP A 1 84 ? 1.159 -0.775 -11.497 1.00 94.31 84 TRP A CA 1
ATOM 636 C C . TRP A 1 84 ? 1.984 -0.282 -10.300 1.00 94.31 84 TRP A C 1
ATOM 638 O O . TRP A 1 84 ? 2.618 0.757 -10.403 1.00 94.31 84 TRP A O 1
ATOM 648 N N . ALA A 1 85 ? 1.987 -1.039 -9.195 1.00 94.75 85 ALA A N 1
ATOM 649 C CA . ALA A 1 85 ? 2.733 -0.676 -7.995 1.00 94.75 85 ALA A CA 1
ATOM 650 C C . ALA A 1 85 ? 4.231 -0.588 -8.281 1.00 94.75 85 ALA A C 1
ATOM 652 O O . ALA A 1 85 ? 4.791 -1.452 -8.977 1.00 94.75 85 ALA A O 1
ATOM 653 N N . GLY A 1 86 ? 4.852 0.409 -7.666 1.00 91.94 86 GLY A N 1
ATOM 654 C CA . GLY A 1 86 ? 6.237 0.787 -7.844 1.00 91.94 86 GLY A CA 1
ATOM 655 C C . GLY A 1 86 ? 6.380 1.915 -8.857 1.00 91.94 86 GLY A C 1
ATOM 656 O O . GLY A 1 86 ? 5.429 2.345 -9.487 1.00 91.94 86 GLY A O 1
ATOM 657 N N . GLY A 1 87 ? 7.610 2.345 -9.076 1.00 88.50 87 GLY A N 1
ATOM 658 C CA . GLY A 1 87 ? 7.913 3.462 -9.947 1.00 88.50 87 GLY A CA 1
ATOM 659 C C . GLY A 1 87 ? 9.311 3.997 -9.676 1.00 88.50 87 GLY A C 1
ATOM 660 O O . GLY A 1 87 ? 10.136 3.402 -8.978 1.00 88.50 87 GLY A O 1
ATOM 661 N N . ASP A 1 88 ? 9.593 5.147 -10.260 1.00 86.81 88 ASP A N 1
ATOM 662 C CA . ASP A 1 88 ? 10.848 5.872 -10.068 1.00 86.81 88 ASP A CA 1
ATOM 663 C C . ASP A 1 88 ? 10.593 7.384 -10.026 1.00 86.81 88 ASP A C 1
ATOM 665 O O . ASP A 1 88 ? 11.376 8.211 -10.502 1.00 86.81 88 ASP A O 1
ATOM 669 N N . ASP A 1 89 ? 9.412 7.762 -9.558 1.00 85.25 89 ASP A N 1
ATOM 670 C CA . ASP A 1 89 ? 8.940 9.135 -9.496 1.00 85.25 89 ASP A CA 1
ATOM 671 C C . ASP A 1 89 ? 9.427 9.902 -8.262 1.00 85.25 89 ASP A C 1
ATOM 673 O O . ASP A 1 89 ? 9.544 11.130 -8.359 1.00 85.25 89 ASP A O 1
ATOM 677 N N . ASP A 1 90 ? 9.834 9.179 -7.217 1.00 86.19 90 ASP A N 1
ATOM 678 C CA . ASP A 1 90 ? 10.672 9.643 -6.100 1.00 86.19 90 ASP A CA 1
ATOM 679 C C . ASP A 1 90 ? 12.123 9.955 -6.506 1.00 86.19 90 ASP A C 1
ATOM 681 O O . ASP A 1 90 ? 12.846 10.699 -5.830 1.00 86.19 90 ASP A O 1
ATOM 685 N N . GLY A 1 91 ? 12.568 9.403 -7.638 1.00 83.75 91 GLY A N 1
ATOM 686 C CA . GLY A 1 91 ? 13.866 9.702 -8.227 1.00 83.75 91 GLY A CA 1
ATOM 687 C C . GLY A 1 91 ? 13.992 11.187 -8.583 1.00 83.75 91 GLY A C 1
ATOM 688 O O . GLY A 1 91 ? 13.087 11.817 -9.134 1.00 83.75 91 GLY A O 1
ATOM 689 N N . THR A 1 92 ? 15.161 11.775 -8.324 1.00 81.69 92 THR A N 1
ATOM 690 C CA . THR A 1 92 ? 15.397 13.210 -8.600 1.00 81.69 92 THR A CA 1
ATOM 691 C C . THR A 1 92 ? 15.853 13.474 -10.036 1.00 81.69 92 THR A C 1
ATOM 693 O O . THR A 1 92 ? 15.887 14.623 -10.493 1.00 81.69 92 THR A O 1
ATOM 696 N N . GLY A 1 93 ? 16.238 12.413 -10.747 1.00 80.00 93 GLY A N 1
ATOM 697 C CA . GLY A 1 93 ? 16.768 12.448 -12.103 1.00 80.00 93 GLY A CA 1
ATOM 698 C C . GLY A 1 93 ? 15.869 11.775 -13.146 1.00 80.00 93 GLY A C 1
ATOM 699 O O . GLY A 1 93 ? 14.755 11.345 -12.859 1.00 80.00 93 GLY A O 1
ATOM 700 N N . PRO A 1 94 ? 16.343 11.683 -14.402 1.00 82.38 94 PRO A N 1
ATOM 701 C CA . PRO A 1 94 ? 15.751 10.755 -15.356 1.00 82.38 94 PRO A CA 1
ATOM 702 C C . PRO A 1 94 ? 15.936 9.322 -14.851 1.00 82.38 94 PRO A C 1
ATOM 704 O O . PRO A 1 94 ? 16.962 9.006 -14.239 1.00 82.38 94 PRO A O 1
ATOM 707 N N . SER A 1 95 ? 14.992 8.450 -15.183 1.00 86.44 95 SER A N 1
ATOM 708 C CA . SER A 1 95 ? 15.041 7.049 -14.791 1.00 86.44 95 SER A CA 1
ATOM 709 C C . SER A 1 95 ? 16.359 6.401 -15.195 1.00 86.44 95 SER A C 1
ATOM 711 O O . SER A 1 95 ? 16.741 6.360 -16.372 1.00 86.44 95 SER A O 1
ATOM 713 N N . SER A 1 96 ? 17.095 5.928 -14.200 1.00 85.19 96 SER A N 1
ATOM 714 C CA . SER A 1 96 ? 18.407 5.320 -14.376 1.00 85.19 96 SER A CA 1
ATOM 715 C C . SER A 1 96 ? 18.745 4.449 -13.175 1.00 85.19 96 SER A C 1
ATOM 717 O O . SER A 1 96 ? 18.123 4.552 -12.121 1.00 85.19 96 SER A O 1
ATOM 719 N N . ASN A 1 97 ? 19.734 3.568 -13.325 1.00 82.12 97 ASN A N 1
ATOM 720 C CA . ASN A 1 97 ? 20.168 2.712 -12.226 1.00 82.12 97 ASN A CA 1
ATOM 721 C C . ASN A 1 97 ? 20.561 3.561 -11.006 1.00 82.12 97 ASN A C 1
ATOM 723 O O . ASN A 1 97 ? 21.448 4.411 -11.110 1.00 82.12 97 ASN A O 1
ATOM 727 N N . GLY A 1 98 ? 19.944 3.272 -9.859 1.00 82.12 98 GLY A N 1
ATOM 728 C CA . GLY A 1 98 ? 20.097 4.041 -8.621 1.00 82.12 98 GLY A CA 1
ATOM 729 C C . GLY A 1 98 ? 19.014 5.098 -8.377 1.00 82.12 98 GLY A C 1
ATOM 730 O O . GLY A 1 98 ? 19.014 5.678 -7.303 1.00 82.12 98 GLY A O 1
ATOM 731 N N . GLU A 1 99 ? 18.099 5.325 -9.325 1.00 85.38 99 GLU A N 1
ATOM 732 C CA . GLU A 1 99 ? 16.924 6.205 -9.165 1.00 85.38 99 GLU A CA 1
ATOM 733 C C . GLU A 1 99 ? 15.599 5.414 -9.189 1.00 85.38 99 GLU A C 1
ATOM 735 O O . GLU A 1 99 ? 14.534 6.005 -9.128 1.00 85.38 99 GLU A O 1
ATOM 740 N N . LEU A 1 100 ? 15.651 4.079 -9.304 1.00 88.94 100 LEU A N 1
ATOM 741 C CA . LEU A 1 100 ? 14.479 3.200 -9.456 1.00 88.94 100 LEU A CA 1
ATOM 742 C C . LEU A 1 100 ? 13.951 2.710 -8.104 1.00 88.94 100 LEU A C 1
ATOM 744 O O . LEU A 1 100 ? 13.831 1.501 -7.897 1.00 88.94 100 LEU A O 1
ATOM 748 N N . PHE A 1 101 ? 13.774 3.630 -7.165 1.00 88.88 101 PHE A N 1
ATOM 749 C CA . PHE A 1 101 ? 13.338 3.360 -5.800 1.00 88.88 101 PHE A CA 1
ATOM 750 C C . PHE A 1 101 ? 12.216 4.335 -5.454 1.00 88.88 101 PHE A C 1
ATOM 752 O O . PHE A 1 101 ? 12.418 5.537 -5.611 1.00 88.88 101 PHE A O 1
ATOM 759 N N . THR A 1 102 ? 11.083 3.816 -4.989 1.00 91.25 102 THR A N 1
ATOM 760 C CA . THR A 1 102 ? 9.912 4.604 -4.573 1.00 91.25 102 THR A CA 1
ATOM 761 C C . THR A 1 102 ? 9.387 4.108 -3.228 1.00 91.25 102 THR A C 1
ATOM 763 O O . THR A 1 102 ? 9.575 2.934 -2.866 1.00 91.25 102 THR A O 1
ATOM 766 N N . VAL A 1 103 ? 8.786 5.007 -2.455 1.00 93.06 103 VAL A N 1
ATOM 767 C CA . VAL A 1 103 ? 8.211 4.743 -1.140 1.00 93.06 103 VAL A CA 1
ATOM 768 C C . VAL A 1 103 ? 6.926 5.542 -0.963 1.00 93.06 103 VAL A C 1
ATOM 770 O O . VAL A 1 103 ? 6.985 6.745 -0.743 1.00 93.06 103 VAL A O 1
ATOM 773 N N . GLY A 1 104 ? 5.804 4.842 -0.811 1.00 94.44 104 GLY A N 1
ATOM 774 C CA . GLY A 1 104 ? 4.556 5.461 -0.381 1.00 94.44 104 GLY A CA 1
ATOM 775 C C . GLY A 1 104 ? 4.689 6.064 1.017 1.00 94.44 104 GLY A C 1
ATOM 776 O O . GLY A 1 104 ? 4.939 5.347 1.997 1.00 94.44 104 GLY A O 1
ATOM 777 N N . GLY A 1 105 ? 4.522 7.372 1.152 1.00 91.25 105 GLY A N 1
ATOM 778 C CA . GLY A 1 105 ? 4.734 8.078 2.406 1.00 91.25 105 GLY A CA 1
ATOM 779 C C . GLY A 1 105 ? 4.507 9.584 2.331 1.00 91.25 105 GLY A C 1
ATOM 780 O O . GLY A 1 105 ? 3.378 10.061 2.243 1.00 91.25 105 GLY A O 1
ATOM 781 N N . LEU A 1 106 ? 5.574 10.352 2.568 1.00 88.44 106 LEU A N 1
ATOM 782 C CA . LEU A 1 106 ? 5.480 11.809 2.622 1.00 88.44 106 LEU A CA 1
ATOM 783 C C . LEU A 1 106 ? 5.273 12.358 1.210 1.00 88.44 106 LEU A C 1
ATOM 785 O O . LEU A 1 106 ? 6.062 12.049 0.336 1.00 88.44 106 LEU A O 1
ATOM 789 N N . ASP A 1 107 ? 4.304 13.263 1.069 1.00 86.38 107 ASP A N 1
ATOM 790 C CA . ASP A 1 107 ? 3.899 13.907 -0.190 1.00 86.38 107 ASP A CA 1
ATOM 791 C C . ASP A 1 107 ? 3.030 13.042 -1.131 1.00 86.38 107 ASP A C 1
ATOM 793 O O . ASP A 1 107 ? 2.558 13.569 -2.142 1.00 86.38 107 ASP A O 1
ATOM 797 N N . ASP A 1 108 ? 2.674 11.819 -0.719 1.00 90.88 108 ASP A N 1
ATOM 798 C CA . ASP A 1 108 ? 1.708 10.954 -1.416 1.00 90.88 108 ASP A CA 1
ATOM 799 C C . ASP A 1 108 ? 0.274 11.106 -0.889 1.00 90.88 108 ASP A C 1
ATOM 801 O O . ASP A 1 108 ? 0.018 11.681 0.182 1.00 90.88 108 ASP A O 1
ATOM 805 N N . SER A 1 109 ? -0.694 10.602 -1.658 1.00 93.12 109 SER A N 1
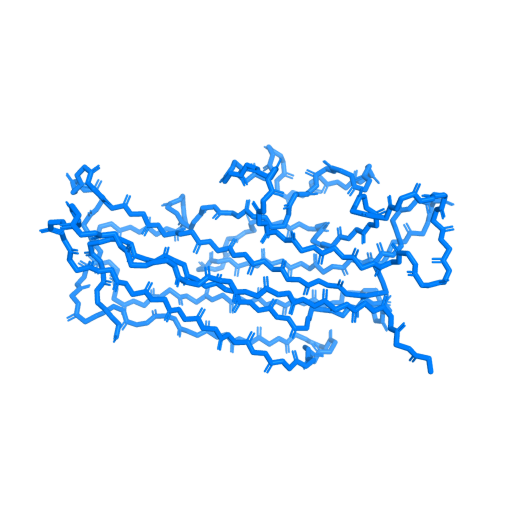ATOM 806 C CA . SER A 1 109 ? -2.096 10.524 -1.251 1.00 93.12 109 SER A CA 1
ATOM 807 C C . SER A 1 109 ? -2.413 9.143 -0.682 1.00 93.12 109 SER A C 1
ATOM 809 O O . SER A 1 109 ? -1.644 8.213 -0.793 1.00 93.12 109 SER A O 1
ATOM 811 N N . THR A 1 110 ? -3.575 8.995 -0.048 1.00 95.06 110 THR A N 1
ATOM 812 C CA . THR A 1 110 ? -4.135 7.658 0.263 1.00 95.06 110 THR A CA 1
ATOM 813 C C . THR A 1 110 ? -5.195 7.246 -0.760 1.00 95.06 110 THR A C 1
ATOM 815 O O . THR A 1 110 ? -5.919 6.266 -0.565 1.00 95.06 110 THR A O 1
ATOM 818 N N . ASP A 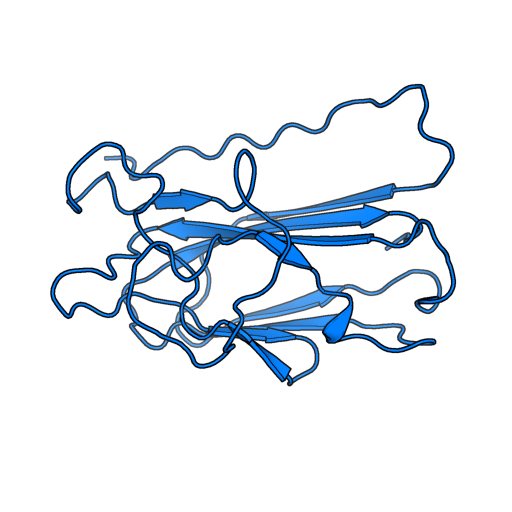1 111 ? -5.344 8.034 -1.825 1.00 95.19 111 ASP A N 1
ATOM 819 C CA . ASP A 1 111 ? -6.302 7.787 -2.888 1.00 95.19 111 ASP A CA 1
ATOM 820 C C . ASP A 1 111 ? -5.789 6.654 -3.774 1.00 95.19 111 ASP A C 1
ATOM 822 O O . ASP A 1 111 ? -4.889 6.839 -4.581 1.00 95.19 111 ASP A O 1
ATOM 826 N N . ASN A 1 112 ? -6.423 5.486 -3.679 1.00 96.31 112 ASN A N 1
ATOM 827 C CA . ASN A 1 112 ? -6.094 4.369 -4.562 1.00 96.31 112 ASN A CA 1
ATOM 828 C C . ASN A 1 112 ? -6.206 4.772 -6.051 1.00 96.31 112 ASN A C 1
ATOM 830 O O . ASN A 1 112 ? -7.086 5.577 -6.396 1.00 96.31 112 ASN A O 1
ATOM 834 N N . PRO A 1 113 ? -5.432 4.138 -6.957 1.00 94.62 113 PRO A N 1
ATOM 835 C CA . PRO A 1 113 ? -5.494 4.425 -8.386 1.00 94.62 113 PRO A CA 1
ATOM 836 C C . PRO A 1 113 ? -6.925 4.394 -8.938 1.00 94.62 113 PRO A C 1
ATOM 838 O O . PRO A 1 113 ? -7.690 3.451 -8.717 1.00 94.62 113 PRO A O 1
ATOM 841 N N . ALA A 1 114 ? -7.296 5.435 -9.693 1.00 93.75 114 ALA A N 1
ATOM 842 C CA . ALA A 1 114 ? -8.669 5.617 -10.176 1.00 93.75 114 ALA A CA 1
ATOM 843 C C . ALA A 1 114 ? -9.157 4.473 -11.091 1.00 93.75 114 ALA A C 1
ATOM 845 O O . ALA A 1 114 ? -10.352 4.173 -11.128 1.00 93.75 114 ALA A O 1
ATOM 846 N N . ASP A 1 115 ? -8.241 3.843 -11.829 1.00 95.56 115 ASP A N 1
ATOM 847 C CA . ASP A 1 115 ? -8.440 2.552 -12.485 1.00 95.56 115 ASP A CA 1
ATOM 848 C C . ASP A 1 115 ? -7.412 1.564 -11.910 1.00 95.56 115 ASP A C 1
ATOM 850 O O . ASP A 1 115 ? -6.236 1.635 -12.257 1.00 95.56 115 ASP A O 1
ATOM 854 N N . PRO A 1 116 ? -7.829 0.594 -11.081 1.00 96.50 116 PRO A N 1
ATOM 855 C CA . PRO A 1 116 ? -6.917 -0.402 -10.521 1.00 96.50 116 PRO A CA 1
ATOM 856 C C . PRO A 1 116 ? -6.200 -1.268 -11.571 1.00 96.50 116 PRO A C 1
ATOM 858 O O . PRO A 1 116 ? -5.251 -1.975 -11.239 1.00 96.50 116 PRO A O 1
ATOM 861 N N . ASN A 1 117 ? -6.661 -1.268 -12.830 1.00 95.75 117 ASN A N 1
ATOM 862 C CA . ASN A 1 117 ? -6.012 -1.932 -13.969 1.00 95.75 117 ASN A CA 1
ATOM 863 C C . ASN A 1 117 ? -5.271 -0.959 -14.893 1.00 95.75 117 ASN A C 1
ATOM 865 O O . ASN A 1 117 ? -4.711 -1.388 -15.904 1.00 95.75 117 ASN A O 1
ATOM 869 N N . GLY A 1 118 ? -5.293 0.332 -14.564 1.00 91.50 118 GLY A N 1
ATOM 870 C CA . GLY A 1 118 ? -4.557 1.367 -15.259 1.00 91.50 118 GLY A CA 1
ATOM 871 C C . GLY A 1 118 ? -3.056 1.125 -15.155 1.00 91.50 118 GLY A C 1
ATOM 872 O O . GLY A 1 118 ? -2.554 0.623 -14.154 1.00 91.50 118 GLY A O 1
ATOM 873 N N . GLN A 1 119 ? -2.361 1.447 -16.237 1.00 88.75 119 GLN A N 1
ATOM 874 C CA . GLN A 1 119 ? -0.914 1.349 -16.375 1.00 88.75 119 GLN A CA 1
ATOM 875 C C . GLN A 1 119 ? -0.441 2.536 -17.211 1.00 88.75 119 GLN A C 1
ATOM 877 O O . GLN A 1 119 ? -1.190 3.021 -18.072 1.00 88.75 119 GLN A O 1
ATOM 882 N N . GLY A 1 120 ? 0.799 2.980 -17.023 1.00 81.38 120 GLY A N 1
ATOM 883 C CA . GLY A 1 120 ? 1.401 3.969 -17.911 1.00 81.38 120 GLY A CA 1
ATOM 884 C C . GLY A 1 120 ? 2.434 4.852 -17.235 1.00 81.38 120 GLY A C 1
ATOM 885 O O . GLY A 1 120 ? 3.612 4.520 -17.247 1.00 81.38 120 GLY A O 1
ATOM 886 N N . ASP A 1 121 ? 1.999 6.018 -16.753 1.00 84.44 121 ASP A N 1
ATOM 887 C CA . ASP A 1 121 ? 2.883 6.989 -16.099 1.00 84.44 121 ASP A CA 1
ATOM 888 C C . ASP A 1 121 ? 3.440 6.395 -14.799 1.00 84.44 121 ASP A C 1
ATOM 890 O O . ASP A 1 121 ? 2.710 5.727 -14.073 1.00 84.44 121 ASP A O 1
ATOM 894 N N . LYS A 1 122 ? 4.714 6.659 -14.503 1.00 85.44 122 LYS A N 1
ATOM 895 C CA . LYS A 1 122 ? 5.361 6.236 -13.258 1.00 85.44 122 LYS A CA 1
ATOM 896 C C . LYS A 1 122 ? 4.804 6.911 -12.000 1.00 85.44 122 LYS A C 1
ATOM 898 O O . LYS A 1 122 ? 5.141 6.488 -10.916 1.00 85.44 122 LYS A O 1
ATOM 903 N N . ARG A 1 123 ? 3.998 7.968 -12.163 1.00 87.31 123 ARG A N 1
ATOM 904 C CA . ARG A 1 123 ? 3.230 8.651 -11.102 1.00 87.31 123 ARG A CA 1
ATOM 905 C C . ARG A 1 123 ? 1.766 8.219 -11.049 1.00 87.31 123 ARG A C 1
ATOM 907 O O . ARG A 1 123 ? 0.927 8.921 -10.488 1.00 87.31 123 ARG A O 1
ATOM 914 N N . TYR A 1 124 ? 1.395 7.193 -11.816 1.00 87.62 124 TYR A N 1
ATOM 915 C CA . TYR A 1 124 ? 0.008 6.733 -11.859 1.00 87.62 124 TYR A CA 1
ATOM 916 C C . TYR A 1 124 ? -0.406 6.056 -10.550 1.00 87.62 124 TYR A C 1
ATOM 918 O O . TYR A 1 124 ? -1.570 6.134 -10.155 1.00 87.62 124 TYR A O 1
ATOM 926 N N . ASP A 1 125 ? 0.557 5.384 -9.941 1.00 86.88 125 ASP A N 1
ATOM 927 C CA . ASP A 1 125 ? 0.508 4.806 -8.614 1.00 86.88 125 ASP A CA 1
ATOM 928 C C . ASP A 1 125 ? 1.436 5.646 -7.724 1.00 86.88 125 ASP A C 1
ATOM 930 O O . ASP A 1 125 ? 2.460 6.109 -8.220 1.00 86.88 125 ASP A O 1
ATOM 934 N N . ASP A 1 126 ? 1.026 5.931 -6.491 1.00 87.88 126 ASP A N 1
ATOM 935 C CA . ASP A 1 126 ? 1.766 6.744 -5.512 1.00 87.88 126 ASP A CA 1
ATOM 936 C C . ASP A 1 126 ? 2.181 5.918 -4.282 1.00 87.88 126 ASP A C 1
ATOM 938 O O . ASP A 1 126 ? 2.538 6.460 -3.240 1.00 87.88 126 ASP A O 1
ATOM 942 N N . GLU A 1 127 ? 2.088 4.584 -4.382 1.00 93.88 127 GLU A N 1
ATOM 943 C CA . GLU A 1 127 ? 2.525 3.597 -3.388 1.00 93.88 127 GLU A CA 1
ATOM 944 C C . GLU A 1 127 ? 1.905 3.715 -1.979 1.00 93.88 127 GLU A C 1
ATOM 946 O O . GLU A 1 127 ? 2.213 2.896 -1.098 1.00 93.88 127 GLU A O 1
ATOM 951 N N . LEU A 1 128 ? 1.003 4.673 -1.749 1.00 96.75 128 LEU A N 1
ATOM 952 C CA . LEU A 1 128 ? 0.279 4.895 -0.506 1.00 96.75 128 LEU A CA 1
ATOM 953 C C . LEU A 1 128 ? -1.231 4.754 -0.741 1.00 96.75 128 LEU A C 1
ATOM 955 O O . LEU A 1 128 ? -1.883 5.461 -1.493 1.00 96.75 128 LEU A O 1
ATOM 959 N N . TYR A 1 129 ? -1.830 3.806 -0.034 1.00 97.56 129 TYR A N 1
ATOM 960 C CA . TYR A 1 129 ? -3.181 3.337 -0.308 1.00 97.56 129 TYR A CA 1
ATOM 961 C C . TYR A 1 129 ? -4.066 3.401 0.927 1.00 97.56 129 TYR A C 1
ATOM 963 O O . TYR A 1 129 ? -3.610 3.365 2.076 1.00 97.56 129 TYR A O 1
ATOM 971 N N . THR A 1 130 ? -5.373 3.355 0.689 1.00 97.81 130 THR A N 1
ATOM 972 C CA . THR A 1 130 ? -6.370 3.013 1.701 1.00 97.81 130 THR A CA 1
ATOM 973 C C . THR A 1 130 ? -6.974 1.635 1.437 1.00 97.81 130 THR A C 1
ATOM 975 O O . THR A 1 130 ? -7.440 1.324 0.339 1.00 97.81 130 THR A O 1
ATOM 978 N N . LEU A 1 131 ? -7.047 0.796 2.473 1.00 98.25 131 LEU A N 1
ATOM 979 C CA . LEU A 1 131 ? -7.669 -0.527 2.389 1.00 98.25 131 LEU A CA 1
ATOM 980 C C . LEU A 1 131 ? -9.192 -0.494 2.600 1.00 98.25 131 LEU A C 1
ATOM 982 O O . LEU A 1 131 ? -9.858 -1.515 2.425 1.00 98.25 131 LEU A O 1
ATOM 986 N N . LEU A 1 132 ? -9.762 0.661 2.967 1.00 97.94 132 LEU A N 1
ATOM 987 C CA . LEU A 1 132 ? -11.190 0.807 3.286 1.00 97.94 132 LEU A CA 1
ATOM 988 C C . LEU A 1 132 ? -12.143 0.295 2.186 1.00 97.94 132 LEU A C 1
ATOM 990 O O . LEU A 1 132 ? -13.133 -0.346 2.541 1.00 97.94 132 LEU A O 1
ATOM 994 N N . PRO A 1 133 ? -11.886 0.508 0.878 1.00 97.94 133 PRO A N 1
ATOM 995 C CA . PRO A 1 133 ? -12.769 0.015 -0.182 1.00 97.94 133 PRO A CA 1
ATOM 996 C C . PRO A 1 133 ? -12.818 -1.514 -0.312 1.00 97.94 133 PRO A C 1
ATOM 998 O O . PRO A 1 133 ? -13.741 -2.031 -0.938 1.00 97.94 133 PRO A O 1
ATOM 1001 N N . PHE A 1 134 ? -11.845 -2.229 0.260 1.00 98.31 134 PHE A N 1
ATOM 1002 C CA . PHE A 1 134 ? -11.663 -3.675 0.080 1.00 98.31 134 PHE A CA 1
ATOM 1003 C C . PHE A 1 134 ? -12.112 -4.500 1.289 1.00 98.31 134 PHE A C 1
ATOM 1005 O O . PHE A 1 134 ? -11.947 -5.722 1.311 1.00 98.31 134 PHE A O 1
ATOM 1012 N N . VAL A 1 135 ? -12.671 -3.851 2.309 1.00 98.06 135 VAL A N 1
ATOM 1013 C CA . VAL A 1 135 ? -13.143 -4.499 3.536 1.00 98.06 135 VAL A CA 1
ATOM 1014 C C . VAL A 1 135 ? -14.621 -4.205 3.767 1.00 98.06 135 VAL A C 1
ATOM 1016 O O . VAL A 1 135 ? -15.204 -3.278 3.207 1.00 98.06 135 VAL A O 1
ATOM 1019 N N . SER A 1 136 ? -15.249 -5.014 4.605 1.00 97.94 136 SER A N 1
ATOM 1020 C CA . SER A 1 136 ? -16.651 -4.911 4.994 1.00 97.94 136 SER A CA 1
ATOM 1021 C C . SER A 1 136 ? -16.811 -4.843 6.511 1.00 97.94 136 SER A C 1
ATOM 1023 O O . SER A 1 136 ? -15.971 -5.311 7.280 1.00 97.94 136 SER A O 1
ATOM 1025 N N . ASN A 1 137 ? -17.944 -4.287 6.956 1.00 97.69 137 ASN A N 1
ATOM 1026 C CA . ASN A 1 137 ? -18.350 -4.361 8.359 1.00 97.69 137 ASN A CA 1
ATOM 1027 C C . ASN A 1 137 ? -18.374 -5.821 8.830 1.00 97.69 137 ASN A C 1
ATOM 1029 O O . ASN A 1 137 ? -19.089 -6.646 8.257 1.00 97.69 137 ASN A O 1
ATOM 1033 N N . GLY A 1 138 ? -17.654 -6.113 9.909 1.00 97.44 138 GLY A N 1
ATOM 1034 C CA . GLY A 1 138 ? -17.565 -7.451 10.482 1.00 97.44 138 GLY A CA 1
ATOM 1035 C C . GLY A 1 138 ? -16.388 -8.296 9.988 1.00 97.44 138 GLY A C 1
ATOM 1036 O O . GLY A 1 138 ? -16.222 -9.402 10.505 1.00 97.44 138 GLY A O 1
ATOM 1037 N N . ASP A 1 139 ? -15.566 -7.811 9.052 1.00 98.06 139 ASP A N 1
ATOM 1038 C CA . ASP A 1 139 ? -14.373 -8.542 8.613 1.00 98.06 139 ASP A CA 1
ATOM 1039 C C . ASP A 1 139 ? -13.394 -8.735 9.778 1.00 98.06 139 ASP A C 1
ATOM 1041 O O . ASP A 1 139 ? -13.116 -7.813 10.545 1.00 98.06 139 ASP A O 1
ATOM 1045 N N . THR A 1 140 ? -12.865 -9.951 9.915 1.00 96.75 140 THR A N 1
ATOM 1046 C CA . THR A 1 140 ? -11.874 -10.321 10.945 1.00 96.75 140 THR A CA 1
ATOM 1047 C C . THR A 1 140 ? -10.527 -10.720 10.350 1.00 96.75 140 THR A C 1
ATOM 1049 O O . THR A 1 140 ? -9.635 -11.158 11.071 1.00 96.75 140 THR A O 1
ATOM 1052 N N . ASN A 1 141 ? -10.393 -10.636 9.029 1.00 97.31 141 ASN A N 1
ATOM 1053 C CA . ASN A 1 141 ? -9.159 -10.893 8.310 1.00 97.31 141 ASN A CA 1
ATOM 1054 C C . ASN A 1 141 ? -9.140 -10.050 7.036 1.00 97.31 141 ASN A C 1
ATOM 1056 O O . ASN A 1 141 ? -10.155 -9.965 6.348 1.00 97.31 141 ASN A O 1
ATOM 1060 N N . ILE A 1 142 ? -7.986 -9.476 6.725 1.00 97.75 142 ILE A N 1
ATOM 1061 C CA . ILE A 1 142 ? -7.716 -8.774 5.474 1.00 97.75 142 ILE A CA 1
ATOM 1062 C C . ILE A 1 142 ? -6.529 -9.485 4.837 1.00 97.75 142 ILE A C 1
ATOM 1064 O O . ILE A 1 142 ? -5.462 -9.576 5.445 1.00 97.75 142 ILE A O 1
ATOM 1068 N N . VAL A 1 143 ? -6.728 -10.020 3.637 1.00 97.75 143 VAL A N 1
ATOM 1069 C CA . VAL A 1 143 ? -5.686 -10.723 2.883 1.00 97.75 143 VAL A CA 1
ATOM 1070 C C . VAL A 1 143 ? -5.117 -9.771 1.849 1.00 97.75 143 VAL A C 1
ATOM 1072 O O . VAL A 1 143 ? -5.858 -9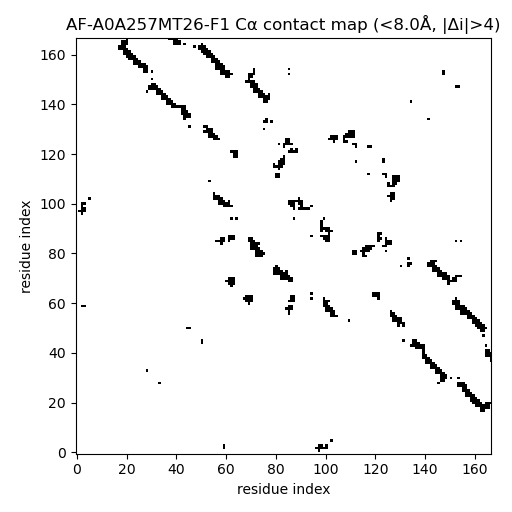.321 0.978 1.00 97.75 143 VAL A O 1
ATOM 1075 N N . VAL A 1 144 ? -3.817 -9.516 1.899 1.00 97.12 144 VAL A N 1
ATOM 1076 C CA . VAL A 1 144 ? -3.106 -8.794 0.844 1.00 97.12 144 VAL A CA 1
ATOM 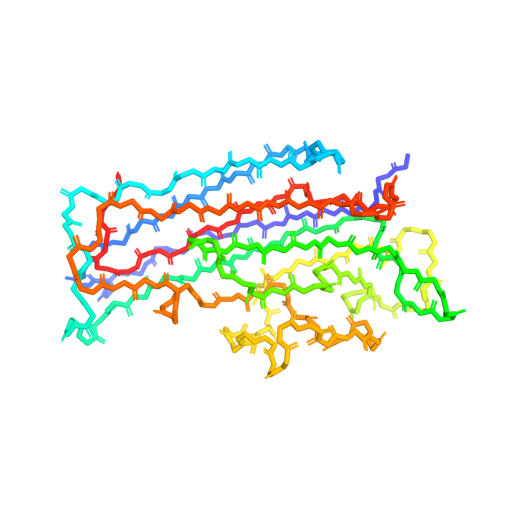1077 C C . VAL A 1 144 ? -2.241 -9.792 0.091 1.00 97.12 144 VAL A C 1
ATOM 1079 O O . VAL A 1 144 ? -1.466 -10.533 0.694 1.00 97.12 144 VAL A O 1
ATOM 1082 N N . GLN A 1 145 ? -2.423 -9.823 -1.221 1.00 97.19 145 GLN A N 1
ATOM 1083 C CA . GLN A 1 145 ? -1.682 -10.653 -2.158 1.00 97.19 145 GLN A CA 1
ATOM 1084 C C . GLN A 1 145 ? -0.880 -9.738 -3.067 1.00 97.19 145 GLN A C 1
ATOM 1086 O O . GLN A 1 145 ? -1.420 -8.784 -3.628 1.00 97.19 145 GLN A O 1
ATOM 1091 N N . THR A 1 146 ? 0.396 -10.042 -3.234 1.00 96.00 146 THR A N 1
ATOM 1092 C CA . THR A 1 146 ? 1.263 -9.349 -4.181 1.00 96.00 146 THR A CA 1
ATOM 1093 C C . THR A 1 146 ? 1.705 -10.316 -5.267 1.00 96.00 146 THR A C 1
ATOM 1095 O O . THR A 1 146 ? 1.821 -11.516 -5.033 1.00 96.00 146 THR A O 1
ATOM 1098 N N . LEU A 1 147 ? 1.975 -9.813 -6.465 1.00 96.19 147 LEU A N 1
ATOM 1099 C CA . LEU A 1 147 ? 2.584 -10.571 -7.556 1.00 96.19 147 LEU A CA 1
ATOM 1100 C C . LEU A 1 147 ? 3.508 -9.643 -8.327 1.00 96.19 147 LEU A C 1
ATOM 1102 O O . LEU A 1 147 ? 3.146 -8.496 -8.553 1.00 96.19 147 LEU A O 1
ATOM 1106 N N . ASN A 1 148 ? 4.650 -10.140 -8.789 1.00 94.50 148 ASN A N 1
ATOM 1107 C CA . ASN A 1 148 ? 5.527 -9.394 -9.680 1.00 94.50 148 ASN A CA 1
ATOM 1108 C C . ASN A 1 148 ? 5.570 -10.072 -11.062 1.00 94.50 148 ASN A C 1
ATOM 1110 O O . ASN A 1 148 ? 6.398 -10.957 -11.305 1.00 94.50 148 ASN A O 1
ATOM 1114 N N . PRO A 1 149 ? 4.689 -9.673 -11.999 1.00 92.62 149 PRO A N 1
ATOM 1115 C CA . PRO A 1 149 ? 4.662 -10.252 -13.339 1.00 92.62 149 PRO A CA 1
ATOM 1116 C C . PRO A 1 149 ? 5.912 -9.936 -14.163 1.00 92.62 149 PRO A C 1
ATOM 1118 O O . PRO A 1 149 ? 6.250 -10.697 -15.073 1.00 92.62 149 PRO A O 1
ATOM 1121 N N . SER A 1 150 ? 6.582 -8.819 -13.868 1.00 90.75 150 SER A N 1
ATOM 1122 C CA . SER A 1 150 ? 7.761 -8.372 -14.612 1.00 90.75 150 SER A CA 1
ATOM 1123 C C . SER A 1 150 ? 8.991 -9.242 -14.336 1.00 90.75 150 SER A C 1
ATOM 1125 O O . SER A 1 150 ? 9.833 -9.412 -15.216 1.00 90.75 150 SER A O 1
ATOM 1127 N N . ASN A 1 151 ? 9.050 -9.875 -13.156 1.00 91.00 151 ASN A N 1
ATOM 1128 C CA . ASN A 1 151 ? 10.223 -10.565 -12.599 1.00 91.00 151 ASN A CA 1
ATOM 1129 C C . ASN A 1 151 ? 11.455 -9.662 -12.424 1.00 91.00 151 ASN A C 1
ATOM 1131 O O . ASN A 1 151 ? 12.561 -10.173 -12.253 1.00 91.00 151 ASN A O 1
ATOM 1135 N N . ASP A 1 152 ? 11.269 -8.348 -12.500 1.00 89.00 152 ASP A N 1
ATOM 1136 C CA . ASP A 1 152 ? 12.340 -7.352 -12.505 1.00 89.00 152 ASP A CA 1
ATOM 1137 C C . ASP A 1 152 ? 11.852 -6.062 -11.841 1.00 89.00 152 ASP A C 1
ATOM 1139 O O . ASP A 1 152 ? 12.120 -4.976 -12.316 1.00 89.00 152 ASP A O 1
ATOM 1143 N N . ASP A 1 153 ? 11.085 -6.250 -10.771 1.00 91.12 153 ASP A N 1
ATOM 1144 C CA . ASP A 1 153 ? 10.595 -5.263 -9.808 1.00 91.12 153 ASP A CA 1
ATOM 1145 C C . ASP A 1 153 ? 10.801 -5.881 -8.413 1.00 91.12 153 ASP A C 1
ATOM 1147 O O . ASP A 1 153 ? 11.077 -7.083 -8.301 1.00 91.12 153 ASP A O 1
ATOM 1151 N N . ASN A 1 154 ? 10.724 -5.115 -7.336 1.00 91.06 154 ASN A N 1
ATOM 1152 C CA . ASN A 1 154 ? 10.980 -5.653 -6.005 1.00 91.06 154 ASN A CA 1
ATOM 1153 C C . ASN A 1 154 ? 10.266 -4.850 -4.925 1.00 91.06 154 ASN A C 1
ATOM 1155 O O . ASN A 1 154 ? 10.827 -3.883 -4.414 1.00 91.06 154 ASN A O 1
ATOM 1159 N N . LEU A 1 155 ? 9.083 -5.308 -4.505 1.00 93.56 155 LEU A N 1
ATOM 1160 C CA . LEU A 1 155 ? 8.484 -4.845 -3.256 1.00 93.56 155 LEU A CA 1
ATOM 1161 C C . LEU A 1 155 ? 9.370 -5.301 -2.088 1.00 93.56 155 LEU A C 1
ATOM 1163 O O . LEU A 1 155 ? 9.550 -6.498 -1.855 1.00 93.56 155 LEU A O 1
ATOM 1167 N N . LEU A 1 156 ? 9.956 -4.343 -1.373 1.00 92.62 156 LEU A N 1
ATOM 1168 C CA . LEU A 1 156 ? 10.949 -4.589 -0.313 1.00 92.62 156 LEU A CA 1
ATOM 1169 C C . LEU A 1 156 ? 10.458 -4.205 1.086 1.00 92.62 156 LEU A C 1
ATOM 1171 O O . LEU A 1 156 ? 11.100 -4.534 2.093 1.00 92.62 156 LEU A O 1
ATOM 1175 N N . PHE A 1 157 ? 9.338 -3.491 1.149 1.00 94.31 157 PHE A N 1
ATOM 1176 C CA . PHE A 1 157 ? 8.718 -3.042 2.381 1.00 94.31 157 PHE A CA 1
ATOM 1177 C C . PHE A 1 157 ? 7.210 -2.873 2.202 1.00 94.31 157 PHE A C 1
ATOM 1179 O O . PHE A 1 157 ? 6.736 -2.483 1.136 1.00 94.31 157 PHE A O 1
ATOM 1186 N N . ALA A 1 158 ? 6.483 -3.138 3.283 1.00 95.00 158 ALA A N 1
ATOM 1187 C CA . ALA A 1 158 ? 5.084 -2.793 3.427 1.00 95.00 158 ALA A CA 1
ATOM 1188 C C . ALA A 1 158 ? 4.827 -2.234 4.835 1.00 95.00 158 ALA A C 1
ATOM 1190 O O . ALA A 1 158 ? 5.126 -2.887 5.843 1.00 95.00 158 ALA A O 1
ATOM 1191 N N . GLY A 1 159 ? 4.264 -1.032 4.906 1.00 95.81 159 GLY A N 1
ATOM 1192 C CA . GLY A 1 159 ? 3.883 -0.351 6.138 1.00 95.81 159 GLY A CA 1
ATOM 1193 C C . GLY A 1 159 ? 2.369 -0.303 6.284 1.00 95.81 159 GLY A C 1
ATOM 1194 O O . GLY A 1 159 ? 1.665 -0.037 5.317 1.00 95.81 159 GLY A O 1
ATOM 1195 N N . LEU A 1 160 ? 1.852 -0.540 7.487 1.00 96.12 160 LEU A N 1
ATOM 1196 C CA . LEU A 1 160 ? 0.437 -0.324 7.789 1.00 96.12 160 LEU A CA 1
ATOM 1197 C C . LEU A 1 160 ? 0.283 0.657 8.932 1.00 96.12 160 LEU A C 1
ATOM 1199 O O . LEU A 1 160 ? 0.898 0.465 9.982 1.00 96.12 160 LEU A O 1
ATOM 1203 N N . PHE A 1 161 ? -0.593 1.638 8.749 1.00 96.25 161 PHE A N 1
ATOM 1204 C CA . PHE A 1 161 ? -1.107 2.472 9.826 1.00 96.25 161 PHE A CA 1
ATOM 1205 C C . PHE A 1 161 ? -2.603 2.210 9.985 1.00 96.25 161 PHE A C 1
ATOM 1207 O O . PHE A 1 161 ? -3.408 2.449 9.085 1.00 96.25 161 PHE A O 1
ATOM 1214 N N . LEU A 1 162 ? -2.976 1.678 11.147 1.00 95.88 162 LEU A N 1
ATOM 1215 C CA . LEU A 1 162 ? -4.342 1.273 11.448 1.00 95.88 162 LEU A CA 1
ATOM 1216 C C . LEU A 1 162 ? -4.850 2.091 12.636 1.00 95.88 162 LEU A C 1
ATOM 1218 O O . LEU A 1 162 ? -4.387 1.907 13.762 1.00 95.88 162 LEU A O 1
ATOM 1222 N N . ARG A 1 163 ? -5.809 2.989 12.407 1.00 95.25 163 ARG A N 1
ATOM 1223 C CA . ARG A 1 163 ? -6.440 3.804 13.461 1.00 95.25 163 ARG A CA 1
ATOM 1224 C C . ARG A 1 163 ? -7.758 3.177 13.890 1.00 95.25 163 ARG A C 1
ATOM 1226 O O . ARG A 1 163 ? -8.519 2.719 13.041 1.00 95.25 163 ARG A O 1
ATOM 1233 N N . SER A 1 164 ? -8.024 3.163 15.198 1.00 92.12 164 SER A N 1
ATOM 1234 C CA . SER A 1 164 ? -9.172 2.462 15.805 1.00 92.12 164 SER A CA 1
ATOM 1235 C C . SER A 1 164 ?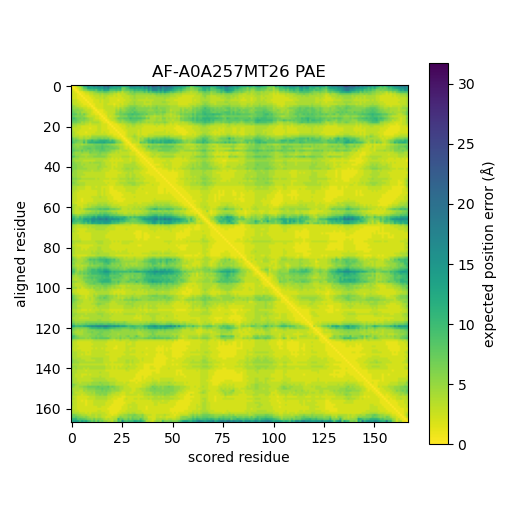 -9.172 0.940 15.592 1.00 92.12 164 SER A C 1
ATOM 1237 O O . SER A 1 164 ? -10.191 0.276 15.788 1.00 92.12 164 SER A O 1
ATOM 1239 N N . VAL A 1 165 ? -8.027 0.356 15.230 1.00 89.69 165 VAL A N 1
ATOM 1240 C CA . VAL A 1 165 ? -7.880 -1.083 14.990 1.00 89.69 165 VAL A CA 1
ATOM 1241 C C . VAL A 1 165 ? -6.665 -1.604 15.744 1.00 89.69 165 VAL A C 1
ATOM 1243 O O . VAL A 1 165 ? -5.547 -1.116 15.592 1.00 89.69 165 VAL A O 1
ATOM 1246 N N . LEU A 1 166 ? -6.908 -2.629 16.556 1.00 87.06 166 LEU A N 1
ATOM 1247 C CA . LEU A 1 166 ? -5.878 -3.443 17.193 1.00 87.06 166 LEU A CA 1
ATOM 1248 C C . LEU A 1 166 ? -5.696 -4.716 16.371 1.00 87.06 166 LEU A C 1
ATOM 1250 O O . LEU A 1 166 ? -6.692 -5.259 15.892 1.00 87.06 166 LEU A O 1
ATOM 1254 N N . VAL A 1 167 ? -4.461 -5.193 16.241 1.00 79.12 167 VAL A N 1
ATOM 1255 C CA . VAL A 1 167 ? -4.091 -6.427 15.525 1.00 79.12 167 VAL A CA 1
ATOM 1256 C C . VAL A 1 167 ? -3.327 -7.349 16.465 1.00 79.12 167 VAL A C 1
ATOM 1258 O O . VAL A 1 167 ? -2.541 -6.823 17.284 1.00 79.12 167 VAL A O 1
#

Nearest PDB structures (foldseek):
  8c38-assembly1_D  TM=3.181E-01  e=6.550E-02  Cowpea chlorotic mottle virus
  6e1r-assembly1_B  TM=1.310E-01  e=3.342E-01  Acinetobacter phage vB_ApiP_P1

Radius of gyration: 15.9 Å; Cα contacts (8 Å, |Δi|>4): 413; chains: 1; bounding box: 45×30×46 Å

Foldseek 3Di:
DDLDDDDDDDDDDPPDPFDKDKDKDFAWADQAKDKDKDFFPFFDDPPPPFWFKKKAWKKFLQDQPPPDQFAKWKDKLNHTQAPGPFAQPCFPDPDDRSSRIAIQDPPADQDGQPDRDDGHDRVSGRRMHTCSVRDDGGDRMMMMMMHGPNSRMIGGMMMIMTTNTDD

pLDDT: mean 91.72, std 5.97, range [59.91, 98.56]

Solvent-accessible surface area (backbone atoms only — not comparable to full-atom values): 9226 Å² total; per-residue (Å²): 137,78,58,74,85,87,84,86,82,86,81,87,60,95,80,65,87,65,61,64,36,78,48,83,47,76,53,76,58,50,49,92,32,49,77,51,76,47,51,39,77,55,55,40,57,82,81,46,91,66,56,43,45,36,40,23,34,26,24,32,50,5,49,27,60,98,86,42,69,17,23,28,33,35,28,34,65,87,40,72,49,32,52,36,38,40,10,30,65,72,24,93,62,78,87,44,96,63,24,23,32,29,64,24,54,89,95,46,54,54,69,58,42,95,49,31,79,47,74,63,61,36,75,60,37,55,41,19,28,51,52,64,89,58,58,55,74,60,40,51,65,45,43,41,37,39,34,26,86,48,72,52,42,37,49,38,34,40,38,36,46,24,31,72,38,54,104

Secondary structure (DSSP, 8-state):
-------------TT--S-EEEEEEESPPPTT-EEEEE--SS---TT-TT-EEEEEEEEES---STT----EEEEETTEEEEEEE--SSS-SSSS-TT--EEESSTT--S---SSTT---STTS--SEEE-GGG--TT---EEEEEE-TTSS-EEEEEEEEEES---